Protein AF-A0AAX3PA59-F1 (afdb_monomer_lite)

Radius of gyration: 24.01 Å; chains: 1; bounding box: 59×52×61 Å

InterPro domains:
  IPR039060 Antitoxin HigA [PTHR40455] (7-109)

Organism: Aeromonas hydrophila (NCBI:txid644)

Secondary structure (DSSP, 8-state):
---HHHHHHHHHHHH-GGGT---SHHHHHHHHHHHHHHHTTHHHHHHHHHHHHHHHHHHHHH-TTTHHHHHHHHTS-HHHHHHHHHHHHTT--GGG-GGG-TTSGGGS-------------

Sequence (121 aa):
MMNHALVTIREALGQMPYLTQINNQDEYEEALALMDELVDDYDTNKGLIVMLATSIEQWEDRSEEFTAFNLAVSGVAPGIAVLKTLMSQHHLGVADLPELGSKWGNRRIRKKSYAKLTVFS

Foldseek 3Di:
DDDPVVVVVVVVCVVLVLLQADDDDVSLVVLVVVLVVQVVPCVVNVVSNVSSVVRNVVCLCPPPVNVVVNVVVVPDDPVNVVVVVCCVVVVDDPVNCCVVPPPVVPPPDDPPDDPDDDDDD

pLDDT: mean 77.94, std 20.95, range [29.23, 96.88]

Structure (mmCIF, N/CA/C/O backbone):
data_AF-A0AAX3PA59-F1
#
_entry.id   AF-A0AAX3PA59-F1
#
loop_
_atom_site.group_PDB
_atom_site.id
_atom_site.type_symbol
_atom_site.label_atom_id
_atom_site.label_alt_id
_atom_site.label_comp_id
_atom_site.label_asym_id
_atom_site.label_entity_id
_atom_site.label_seq_id
_atom_site.pdbx_PDB_ins_code
_atom_site.Cartn_x
_atom_site.Cartn_y
_atom_site.Cartn_z
_atom_site.occupancy
_atom_site.B_iso_or_equiv
_atom_site.auth_seq_id
_atom_site.auth_comp_id
_atom_site.auth_asym_id
_atom_site.auth_atom_id
_atom_site.pdbx_PDB_model_num
ATOM 1 N N . MET A 1 1 ? -18.059 20.459 24.867 1.00 76.19 1 MET A N 1
ATOM 2 C CA . MET A 1 1 ? -18.227 19.011 24.613 1.00 76.19 1 MET A CA 1
ATOM 3 C C . MET A 1 1 ? -17.518 18.675 23.314 1.00 76.19 1 MET A C 1
ATOM 5 O O . MET A 1 1 ? -17.582 19.481 22.395 1.00 76.19 1 MET A O 1
ATOM 9 N N . MET A 1 2 ? -16.790 17.561 23.266 1.00 78.62 2 MET A N 1
ATOM 10 C CA . MET A 1 2 ? -16.065 17.127 22.067 1.00 78.62 2 MET A CA 1
ATOM 11 C C . MET A 1 2 ? -17.072 16.619 21.021 1.00 78.62 2 MET A C 1
ATOM 13 O O . MET A 1 2 ? -18.081 16.022 21.391 1.00 78.62 2 MET A O 1
ATOM 17 N N . ASN A 1 3 ? -16.846 16.906 19.738 1.00 94.06 3 ASN A N 1
ATOM 18 C CA . ASN A 1 3 ? -17.759 16.505 18.664 1.00 94.06 3 ASN A CA 1
ATOM 19 C C . ASN A 1 3 ? -17.843 14.968 18.593 1.00 94.06 3 ASN A C 1
ATOM 21 O O . ASN A 1 3 ? -16.812 14.309 18.476 1.00 94.06 3 ASN A O 1
ATOM 25 N N . HIS A 1 4 ? -19.056 14.409 18.645 1.00 93.44 4 HIS A N 1
ATOM 26 C CA . HIS A 1 4 ? -19.289 12.963 18.606 1.00 93.44 4 HIS A CA 1
ATOM 27 C C . HIS A 1 4 ? -18.664 12.304 17.369 1.00 93.44 4 HIS A C 1
ATOM 29 O O . HIS A 1 4 ? -18.049 11.252 17.487 1.00 93.44 4 HIS A O 1
ATOM 35 N N . ALA A 1 5 ? -18.723 12.959 16.205 1.00 92.62 5 ALA A N 1
ATOM 36 C CA . ALA A 1 5 ? -18.110 12.442 14.983 1.00 92.62 5 ALA A CA 1
ATOM 37 C C . ALA A 1 5 ? -16.587 12.264 15.123 1.00 92.62 5 ALA A C 1
ATOM 39 O O . ALA A 1 5 ? -16.036 11.279 14.642 1.00 92.62 5 ALA A O 1
ATOM 40 N N . LEU A 1 6 ? -15.906 13.172 15.835 1.00 93.06 6 LEU A N 1
ATOM 41 C CA . LEU A 1 6 ? -14.465 13.050 16.090 1.00 93.06 6 LEU A CA 1
ATOM 42 C C . LEU A 1 6 ? -14.145 11.872 17.016 1.00 93.06 6 LEU A C 1
ATOM 44 O O . LEU A 1 6 ? -13.116 11.225 16.849 1.00 93.06 6 LEU A O 1
ATOM 48 N N . VAL A 1 7 ? -15.017 11.595 17.989 1.00 94.19 7 VAL A N 1
ATOM 49 C CA . VAL A 1 7 ? -14.870 10.439 18.884 1.00 94.19 7 VAL A CA 1
ATOM 50 C C . VAL A 1 7 ? -15.034 9.142 18.095 1.00 94.19 7 VAL A C 1
ATOM 52 O O . VAL A 1 7 ? -14.165 8.280 18.186 1.00 94.19 7 VAL A O 1
ATOM 55 N N . THR A 1 8 ? -16.073 9.053 17.260 1.00 94.69 8 THR A N 1
ATOM 56 C CA . THR A 1 8 ? -16.334 7.881 16.414 1.00 94.69 8 THR A CA 1
ATOM 57 C C . THR A 1 8 ? -15.182 7.599 15.453 1.00 94.69 8 THR A C 1
ATOM 59 O O . THR A 1 8 ? -14.726 6.464 15.371 1.00 94.69 8 THR A O 1
ATOM 62 N N . ILE A 1 9 ? -14.661 8.623 14.767 1.00 92.56 9 ILE A N 1
ATOM 63 C CA . ILE A 1 9 ? -13.529 8.450 13.842 1.00 92.56 9 ILE A CA 1
ATOM 64 C C . ILE A 1 9 ? -12.287 7.954 14.588 1.00 92.56 9 ILE A C 1
ATOM 66 O O . ILE A 1 9 ? -11.635 7.021 14.134 1.00 92.56 9 ILE A O 1
ATOM 70 N N . ARG A 1 10 ? -11.965 8.537 15.751 1.00 93.25 10 ARG A N 1
ATOM 71 C CA . ARG A 1 10 ? -10.811 8.109 16.557 1.00 93.25 10 ARG A CA 1
ATOM 72 C C . ARG A 1 10 ? -10.923 6.644 16.981 1.00 93.25 10 ARG A C 1
ATOM 74 O O . ARG A 1 10 ? -9.929 5.931 16.946 1.00 93.25 10 ARG A O 1
ATOM 81 N N . GLU A 1 11 ? -12.102 6.217 17.421 1.00 94.75 11 GLU A N 1
ATOM 82 C CA . GLU A 1 11 ? -12.330 4.835 17.851 1.00 94.75 11 GLU A CA 1
ATOM 83 C C . GLU A 1 11 ? -12.232 3.861 16.678 1.00 94.75 11 GLU A C 1
ATOM 85 O O . GLU A 1 11 ? -11.540 2.855 16.801 1.00 94.75 11 GLU A O 1
ATOM 90 N N . ALA A 1 12 ? -12.821 4.203 15.527 1.00 91.94 12 ALA A N 1
ATOM 91 C CA . ALA A 1 12 ? -12.712 3.407 14.307 1.00 91.94 12 ALA A CA 1
ATOM 92 C C . ALA A 1 12 ? -11.251 3.256 13.848 1.00 91.94 12 ALA A C 1
ATOM 94 O O . ALA A 1 12 ? -10.787 2.139 13.633 1.00 91.94 12 ALA A O 1
ATOM 95 N N . LEU A 1 13 ? -10.490 4.355 13.790 1.00 91.88 13 LEU A N 1
ATOM 96 C CA . LEU A 1 13 ? -9.061 4.313 13.449 1.00 91.88 13 LEU A CA 1
ATOM 97 C C . LEU A 1 13 ? -8.233 3.534 14.482 1.00 91.88 13 LEU A C 1
ATOM 99 O O . LEU A 1 13 ? -7.231 2.923 14.131 1.00 91.88 13 LEU A O 1
ATOM 103 N N . GLY A 1 14 ? -8.658 3.515 15.747 1.00 92.44 14 GLY A N 1
ATOM 104 C CA . GLY A 1 14 ? -8.023 2.708 16.788 1.00 92.44 14 GLY A CA 1
ATOM 105 C C . GLY A 1 14 ? -8.228 1.199 16.624 1.00 92.44 14 GLY A C 1
ATOM 106 O O . GLY A 1 14 ? -7.453 0.435 17.189 1.00 92.44 14 GLY A O 1
ATOM 107 N N . GLN A 1 15 ? -9.251 0.759 15.883 1.00 93.50 15 GLN A N 1
ATOM 108 C CA . GLN A 1 15 ? -9.460 -0.661 15.565 1.00 93.50 15 GLN A CA 1
ATOM 109 C C . GLN A 1 15 ? -8.639 -1.123 14.357 1.00 93.50 15 GLN A C 1
ATOM 111 O O . GLN A 1 15 ? -8.356 -2.308 14.238 1.00 93.50 15 GLN A O 1
ATOM 116 N N . MET A 1 16 ? -8.265 -0.198 13.471 1.00 93.88 16 MET A N 1
ATOM 117 C CA . MET A 1 16 ? -7.578 -0.488 12.209 1.00 93.88 16 MET A CA 1
ATOM 118 C C . MET A 1 16 ? -6.374 0.454 12.063 1.00 93.88 16 MET A C 1
ATOM 120 O O . MET A 1 16 ? -6.388 1.355 11.222 1.00 93.88 16 MET A O 1
ATOM 124 N N . PRO A 1 17 ? -5.336 0.310 12.909 1.00 92.38 17 PRO A N 1
ATOM 125 C CA . PRO A 1 17 ? -4.224 1.263 12.966 1.00 92.38 17 PRO A CA 1
ATOM 126 C C . PRO A 1 17 ? -3.458 1.377 11.636 1.00 92.38 17 PRO A C 1
ATOM 128 O O . PRO A 1 17 ? -2.979 2.465 11.294 1.00 92.38 17 PRO A O 1
ATOM 131 N N . TYR A 1 18 ? -3.431 0.298 10.848 1.00 93.19 18 TYR A N 1
ATOM 132 C CA . TYR A 1 18 ? -2.811 0.228 9.523 1.00 93.19 18 TYR A CA 1
ATOM 133 C C . TYR A 1 18 ? -3.438 1.169 8.481 1.00 93.19 18 TYR A C 1
ATOM 135 O O . TYR A 1 18 ? -2.769 1.520 7.514 1.00 93.19 18 TYR A O 1
ATOM 143 N N . LEU A 1 19 ? -4.665 1.670 8.703 1.00 92.88 19 LEU A N 1
ATOM 144 C CA . LEU A 1 19 ? -5.252 2.746 7.889 1.00 92.88 19 LEU A CA 1
ATOM 145 C C . LEU A 1 19 ? -4.482 4.066 7.996 1.00 92.88 19 LEU A C 1
ATOM 147 O O . LEU A 1 19 ? -4.659 4.945 7.162 1.00 92.88 19 LEU A O 1
ATOM 151 N N . THR A 1 20 ? -3.690 4.243 9.052 1.00 91.56 20 THR A N 1
ATOM 152 C CA . THR A 1 20 ? -2.882 5.451 9.252 1.00 91.56 20 THR A CA 1
ATOM 153 C C . THR A 1 20 ? -1.405 5.174 9.030 1.00 91.56 20 THR A C 1
ATOM 155 O O . THR A 1 20 ? -0.723 5.969 8.384 1.00 91.56 20 THR A O 1
ATOM 158 N N . GLN A 1 21 ? -0.906 4.043 9.529 1.00 95.12 21 GLN A N 1
ATOM 159 C CA . GLN A 1 21 ? 0.491 3.660 9.407 1.00 95.12 21 GLN A CA 1
ATOM 160 C C . GLN A 1 21 ? 0.654 2.151 9.578 1.00 95.12 21 GLN A C 1
ATOM 162 O O . GLN A 1 21 ? 0.231 1.599 10.589 1.00 95.12 21 GLN A O 1
ATOM 167 N N . ILE A 1 22 ? 1.359 1.529 8.637 1.00 96.56 22 ILE A N 1
ATOM 168 C CA . ILE A 1 22 ? 1.726 0.109 8.657 1.00 96.56 22 ILE A CA 1
ATOM 169 C C . ILE A 1 22 ? 3.135 -0.034 9.235 1.00 96.56 22 ILE A C 1
ATOM 171 O O . ILE A 1 22 ? 4.054 0.649 8.781 1.00 96.56 22 ILE A O 1
ATOM 175 N N . ASN A 1 23 ? 3.332 -0.890 10.233 1.00 94.88 23 ASN A N 1
ATOM 176 C CA . ASN A 1 23 ? 4.594 -1.013 10.978 1.00 94.88 23 ASN A CA 1
ATOM 177 C C . ASN A 1 23 ? 5.259 -2.383 10.861 1.00 94.88 23 ASN A C 1
ATOM 179 O O . ASN A 1 23 ? 6.406 -2.539 11.282 1.00 94.88 23 ASN A O 1
ATOM 183 N N . ASN A 1 24 ? 4.547 -3.371 10.338 1.00 94.62 24 ASN A N 1
ATOM 184 C CA . ASN A 1 24 ? 5.017 -4.738 10.196 1.00 94.62 24 ASN A CA 1
ATOM 185 C C . ASN A 1 24 ? 4.316 -5.415 9.010 1.00 94.62 24 ASN A C 1
ATOM 187 O O . ASN A 1 24 ? 3.418 -4.838 8.396 1.00 94.62 24 ASN A O 1
ATOM 191 N N . GLN A 1 25 ? 4.760 -6.631 8.694 1.00 94.62 25 GLN A N 1
ATOM 192 C CA . GLN A 1 25 ? 4.244 -7.388 7.558 1.00 94.62 25 GLN A CA 1
ATOM 193 C C . GLN A 1 25 ? 2.785 -7.819 7.743 1.00 94.62 25 GLN A C 1
ATOM 195 O O . GLN A 1 25 ? 2.018 -7.749 6.792 1.00 94.62 25 GLN A O 1
ATOM 200 N N . ASP A 1 26 ? 2.384 -8.202 8.955 1.00 96.25 26 ASP A N 1
ATOM 201 C CA . ASP A 1 26 ? 1.011 -8.640 9.225 1.00 96.25 26 ASP A CA 1
ATOM 202 C C . ASP A 1 26 ? 0.016 -7.488 8.966 1.00 96.25 26 ASP A C 1
ATOM 204 O O . ASP A 1 26 ? -0.973 -7.654 8.258 1.00 96.25 26 ASP A O 1
ATOM 208 N N . GLU A 1 27 ? 0.333 -6.275 9.437 1.00 96.81 27 GLU A N 1
ATOM 209 C CA . GLU A 1 27 ? -0.436 -5.052 9.157 1.00 96.81 27 GLU A CA 1
ATOM 210 C C . GLU A 1 27 ? -0.474 -4.706 7.660 1.00 96.81 27 GLU A C 1
ATOM 212 O O . GLU A 1 27 ? -1.457 -4.142 7.179 1.00 96.81 27 GLU A O 1
ATOM 217 N N . TYR A 1 28 ? 0.592 -5.018 6.918 1.00 96.25 28 TYR A N 1
ATOM 218 C CA . TYR A 1 28 ? 0.643 -4.817 5.472 1.00 96.25 28 TYR A CA 1
ATOM 219 C C . TYR A 1 28 ? -0.295 -5.786 4.742 1.00 96.25 28 TYR A C 1
ATOM 221 O O . TYR A 1 28 ? -1.050 -5.366 3.868 1.00 96.25 28 TYR A O 1
ATOM 229 N N . GLU A 1 29 ? -0.314 -7.059 5.137 1.00 96.38 29 GLU A N 1
ATOM 230 C CA . GLU A 1 29 ? -1.235 -8.058 4.586 1.00 96.38 29 GLU A CA 1
ATOM 231 C C . GLU A 1 29 ? -2.700 -7.729 4.912 1.00 96.38 29 GLU A C 1
ATOM 233 O O . GLU A 1 29 ? -3.556 -7.801 4.028 1.00 96.38 29 GLU A O 1
ATOM 238 N N . GLU A 1 30 ? -2.990 -7.287 6.140 1.00 96.69 30 GLU A N 1
ATOM 239 C CA . GLU A 1 30 ? -4.320 -6.796 6.525 1.00 96.69 30 GLU A CA 1
ATOM 240 C C . GLU A 1 30 ? -4.744 -5.577 5.691 1.00 96.69 30 GLU A C 1
ATOM 242 O O . GLU A 1 30 ? -5.886 -5.499 5.232 1.00 96.69 30 GLU A O 1
ATOM 247 N N . ALA A 1 31 ? -3.822 -4.642 5.439 1.00 95.94 31 ALA A N 1
ATOM 248 C CA . ALA A 1 31 ? -4.077 -3.486 4.587 1.00 95.94 31 ALA A CA 1
ATOM 249 C C . ALA A 1 31 ? -4.389 -3.889 3.135 1.00 95.94 31 ALA A C 1
ATOM 251 O O . ALA A 1 31 ? -5.289 -3.315 2.522 1.00 95.94 31 ALA A O 1
ATOM 252 N N . LEU A 1 32 ? -3.688 -4.881 2.579 1.00 95.88 32 LEU A N 1
ATOM 253 C CA . LEU A 1 32 ? -3.968 -5.389 1.234 1.00 95.88 32 LEU A CA 1
ATOM 254 C C . LEU A 1 32 ? -5.322 -6.104 1.157 1.00 95.88 32 LEU A C 1
ATOM 256 O O . LEU A 1 32 ? -6.067 -5.877 0.204 1.00 95.88 32 LEU A O 1
ATOM 260 N N . ALA A 1 33 ? -5.666 -6.912 2.162 1.00 96.31 33 ALA A N 1
ATOM 261 C CA . ALA A 1 33 ? -6.966 -7.576 2.235 1.00 96.31 33 ALA A CA 1
ATOM 262 C C . ALA A 1 33 ? -8.114 -6.558 2.301 1.00 96.31 33 ALA A C 1
ATOM 264 O O . ALA A 1 33 ? -9.081 -6.659 1.550 1.00 96.31 33 ALA A O 1
ATOM 265 N N . LEU A 1 34 ? -7.972 -5.518 3.130 1.00 95.56 34 LEU A N 1
ATOM 266 C CA . LEU A 1 34 ? -8.964 -4.449 3.201 1.00 95.56 34 LEU A CA 1
ATOM 267 C C . LEU A 1 34 ? -9.059 -3.660 1.888 1.00 95.56 34 LEU A C 1
ATOM 269 O O . LEU A 1 34 ? -10.151 -3.257 1.500 1.00 95.56 34 LEU A O 1
ATOM 273 N N . MET A 1 35 ? -7.940 -3.413 1.202 1.00 95.50 35 MET A N 1
ATOM 274 C CA . MET A 1 35 ? -7.968 -2.742 -0.099 1.00 95.50 35 MET A CA 1
ATOM 275 C C . MET A 1 35 ? -8.833 -3.517 -1.099 1.00 95.50 35 MET A C 1
ATOM 277 O O . MET A 1 35 ? -9.633 -2.890 -1.788 1.00 95.50 35 MET A O 1
ATOM 281 N N . ASP A 1 36 ? -8.706 -4.848 -1.137 1.00 94.00 36 ASP A N 1
ATOM 282 C CA . ASP A 1 36 ? -9.507 -5.731 -1.999 1.00 94.00 36 ASP A CA 1
ATOM 283 C C . ASP A 1 36 ? -11.011 -5.606 -1.694 1.00 94.00 36 ASP A C 1
ATOM 285 O O . ASP A 1 36 ? -11.820 -5.423 -2.599 1.00 94.00 36 ASP A O 1
ATOM 289 N N . GLU A 1 37 ? -11.387 -5.561 -0.413 1.00 94.75 37 GLU A N 1
ATOM 290 C CA . GLU A 1 37 ? -12.782 -5.335 -0.006 1.00 94.75 37 GLU A CA 1
ATOM 291 C C . GLU A 1 37 ? -13.295 -3.932 -0.377 1.00 94.75 37 GLU A C 1
ATOM 293 O O . GLU A 1 37 ? -14.446 -3.757 -0.780 1.00 94.75 37 GLU A O 1
ATOM 298 N N . LEU A 1 38 ? -12.467 -2.892 -0.229 1.00 93.25 38 LEU A N 1
ATOM 299 C CA . LEU A 1 38 ? -12.897 -1.514 -0.473 1.00 93.25 38 LEU A CA 1
ATOM 300 C C . LEU A 1 38 ? -13.117 -1.223 -1.960 1.00 93.25 38 LEU A C 1
ATOM 302 O O . LEU A 1 38 ? -13.998 -0.420 -2.289 1.00 93.25 38 LEU A O 1
ATOM 306 N N . VAL A 1 39 ? -12.331 -1.833 -2.852 1.00 91.81 39 VAL A N 1
ATOM 307 C CA . VAL A 1 39 ? -12.436 -1.583 -4.299 1.00 91.81 39 VAL A CA 1
ATOM 308 C C . VAL A 1 39 ? -13.710 -2.157 -4.921 1.00 91.81 39 VAL A C 1
ATOM 310 O O . VAL A 1 39 ? -14.120 -1.652 -5.968 1.00 91.81 39 VAL A O 1
ATOM 313 N N . ASP A 1 40 ? -14.377 -3.114 -4.263 1.00 95.25 40 ASP A N 1
ATOM 314 C CA . ASP A 1 40 ? -15.679 -3.648 -4.692 1.00 95.25 40 ASP A CA 1
ATOM 315 C C . ASP A 1 40 ? -16.754 -2.550 -4.810 1.00 95.25 40 ASP A C 1
ATOM 317 O O . ASP A 1 40 ? -17.593 -2.589 -5.713 1.00 95.25 40 ASP A O 1
ATOM 321 N N . ASP A 1 41 ? -16.700 -1.529 -3.943 1.00 94.94 41 ASP A N 1
ATOM 322 C CA . ASP A 1 41 ? -17.490 -0.293 -4.055 1.00 94.94 41 ASP A CA 1
ATOM 323 C C . ASP A 1 41 ? -16.574 0.940 -4.042 1.00 94.94 41 ASP A C 1
ATOM 325 O O . ASP A 1 41 ? -16.535 1.746 -3.106 1.00 94.94 41 ASP A O 1
ATOM 329 N N . TYR A 1 42 ? -15.796 1.063 -5.118 1.00 89.06 42 TYR A N 1
ATOM 330 C CA . TYR A 1 42 ? -14.788 2.106 -5.283 1.00 89.06 42 TYR A CA 1
ATOM 331 C C . TYR A 1 42 ? -15.314 3.532 -5.049 1.00 89.06 42 TYR A C 1
ATOM 333 O O . TYR A 1 42 ? -14.665 4.326 -4.362 1.00 89.06 42 TYR A O 1
ATOM 341 N N . ASP A 1 43 ? -16.469 3.883 -5.625 1.00 93.88 43 ASP A N 1
ATOM 342 C CA . ASP A 1 43 ? -16.987 5.255 -5.578 1.00 93.88 43 ASP A CA 1
ATOM 343 C C . ASP A 1 43 ? -17.399 5.654 -4.156 1.00 93.88 43 ASP A C 1
ATOM 345 O O . ASP A 1 43 ? -17.094 6.768 -3.716 1.00 93.88 43 ASP A O 1
ATOM 349 N N . THR A 1 44 ? -18.022 4.736 -3.411 1.00 96.88 44 THR A N 1
ATOM 350 C CA . THR A 1 44 ? -18.385 4.949 -2.004 1.00 96.88 44 THR A CA 1
ATOM 351 C C . THR A 1 44 ? -17.146 4.998 -1.107 1.00 96.88 44 THR A C 1
ATOM 353 O O . THR A 1 44 ? -17.068 5.823 -0.191 1.00 96.88 44 THR A O 1
ATOM 356 N N . ASN A 1 45 ? -16.146 4.161 -1.387 1.00 95.00 45 ASN A N 1
ATOM 357 C CA . ASN A 1 45 ? -14.995 3.952 -0.507 1.00 95.00 45 ASN A CA 1
ATOM 358 C C . ASN A 1 45 ? -13.768 4.802 -0.844 1.00 95.00 45 ASN A C 1
ATOM 360 O O . ASN A 1 45 ? -12.753 4.721 -0.150 1.00 95.00 45 ASN A O 1
ATOM 364 N N . LYS A 1 46 ? -13.845 5.662 -1.863 1.00 93.81 46 LYS A N 1
ATOM 365 C CA . LYS A 1 46 ? -12.709 6.429 -2.393 1.00 93.81 46 LYS A CA 1
ATOM 366 C C . LYS A 1 46 ? -11.852 7.120 -1.329 1.00 93.81 46 LYS A C 1
ATOM 368 O O . LYS A 1 46 ? -10.629 7.131 -1.438 1.00 93.81 46 LYS A O 1
ATOM 373 N N . GLY A 1 47 ? -12.474 7.699 -0.300 1.00 93.50 47 GLY A N 1
ATOM 374 C CA . GLY A 1 47 ? -11.748 8.358 0.791 1.00 93.50 47 GLY A CA 1
ATOM 375 C C . GLY A 1 47 ? -10.876 7.396 1.605 1.00 93.50 47 GLY A C 1
ATOM 376 O O . GLY A 1 47 ? -9.723 7.710 1.892 1.00 93.50 47 GLY A O 1
ATOM 377 N N . LEU A 1 48 ? -11.408 6.215 1.932 1.00 93.81 48 LEU A N 1
ATOM 378 C CA . LEU A 1 48 ? -10.681 5.171 2.657 1.00 93.81 48 LEU A CA 1
ATOM 379 C C . LEU A 1 48 ? -9.608 4.530 1.778 1.00 93.81 48 LEU A C 1
ATOM 381 O O . LEU A 1 48 ? -8.495 4.328 2.249 1.00 93.81 48 LEU A O 1
ATOM 385 N N . ILE A 1 49 ? -9.909 4.303 0.496 1.00 93.50 49 ILE A N 1
ATOM 386 C CA . ILE A 1 49 ? -8.954 3.778 -0.490 1.00 93.50 49 ILE A CA 1
ATOM 387 C C . ILE A 1 49 ? -7.727 4.685 -0.584 1.00 93.50 49 ILE A C 1
ATOM 389 O O . ILE A 1 49 ? -6.601 4.206 -0.504 1.00 93.50 49 ILE A O 1
ATOM 393 N N . VAL A 1 50 ? -7.922 6.002 -0.709 1.00 95.19 50 VAL A N 1
ATOM 394 C CA . VAL A 1 50 ? -6.802 6.958 -0.775 1.00 95.19 50 VAL A CA 1
ATOM 395 C C . VAL A 1 50 ? -5.969 6.926 0.506 1.00 95.19 50 VAL A C 1
ATOM 397 O O . VAL A 1 50 ? -4.739 6.952 0.445 1.00 95.19 50 VAL A O 1
ATOM 400 N N . MET A 1 51 ? -6.628 6.865 1.663 1.00 93.44 51 MET A N 1
ATOM 401 C CA . MET A 1 51 ? -5.950 6.819 2.955 1.00 93.44 51 MET A CA 1
ATOM 402 C C . MET A 1 51 ? -5.107 5.543 3.096 1.00 93.44 51 MET A C 1
ATOM 404 O O . MET A 1 51 ? -3.916 5.626 3.380 1.00 93.44 51 MET A O 1
ATOM 408 N N . LEU A 1 52 ? -5.692 4.383 2.794 1.00 95.38 52 LEU A N 1
ATOM 409 C CA . LEU A 1 52 ? -5.028 3.086 2.876 1.00 95.38 52 LEU A CA 1
ATOM 410 C C . LEU A 1 52 ? -3.887 2.952 1.859 1.00 95.38 52 LEU A C 1
ATOM 412 O O . LEU A 1 52 ? -2.800 2.509 2.216 1.00 95.38 52 LEU A O 1
ATOM 416 N N . ALA A 1 53 ? -4.092 3.409 0.619 1.00 93.44 53 ALA A N 1
ATOM 417 C CA . ALA A 1 53 ? -3.055 3.426 -0.414 1.00 93.44 53 ALA A CA 1
ATOM 418 C C . ALA A 1 53 ? -1.837 4.256 0.015 1.00 93.44 53 ALA A C 1
ATOM 420 O O . ALA A 1 53 ? -0.704 3.846 -0.211 1.00 93.44 53 ALA A O 1
ATOM 421 N N . THR A 1 54 ? -2.068 5.383 0.695 1.00 94.38 54 THR A N 1
ATOM 422 C CA . THR A 1 54 ? -0.988 6.223 1.229 1.00 94.38 54 THR A CA 1
ATOM 423 C C . THR A 1 54 ? -0.175 5.479 2.294 1.00 94.38 54 THR A C 1
ATOM 425 O O . THR A 1 54 ? 1.050 5.579 2.320 1.00 94.38 54 THR A O 1
ATOM 428 N N . SER A 1 55 ? -0.831 4.726 3.182 1.00 93.75 55 SER A N 1
ATOM 429 C CA . SER A 1 55 ? -0.142 3.936 4.211 1.00 93.75 55 SER A CA 1
ATOM 430 C C . SER A 1 55 ? 0.636 2.753 3.622 1.00 93.75 55 SER A C 1
ATOM 432 O O . SER A 1 55 ? 1.746 2.483 4.081 1.00 93.75 55 SER A O 1
ATOM 434 N N . ILE A 1 56 ? 0.091 2.097 2.591 1.00 94.75 56 ILE A N 1
ATOM 435 C CA . ILE A 1 56 ? 0.740 1.021 1.820 1.00 94.75 56 ILE A CA 1
ATOM 436 C C . ILE A 1 56 ? 2.003 1.543 1.127 1.00 94.75 56 ILE A C 1
ATOM 438 O O . ILE A 1 56 ? 3.082 1.000 1.351 1.00 94.75 56 ILE A O 1
ATOM 442 N N . GLU A 1 57 ? 1.901 2.640 0.372 1.00 93.88 57 GLU A N 1
ATOM 443 C CA . GLU A 1 57 ? 3.034 3.251 -0.339 1.00 93.88 57 GLU A CA 1
ATOM 444 C C . GLU A 1 57 ? 4.178 3.605 0.626 1.00 93.88 57 GLU A C 1
ATOM 446 O O . GLU A 1 57 ? 5.332 3.246 0.400 1.00 93.88 57 GLU A O 1
ATOM 451 N N . GLN A 1 58 ? 3.860 4.222 1.770 1.00 94.31 58 GLN A N 1
ATOM 452 C CA . GLN A 1 58 ? 4.865 4.559 2.785 1.00 94.31 58 GLN A CA 1
ATOM 453 C C . GLN A 1 58 ? 5.585 3.333 3.361 1.00 94.31 58 GLN A C 1
ATOM 455 O O . GLN A 1 58 ? 6.747 3.441 3.764 1.00 94.31 58 GLN A O 1
ATOM 460 N N . TRP A 1 59 ? 4.904 2.189 3.461 1.00 95.19 59 TRP A N 1
ATOM 461 C CA . TRP A 1 59 ? 5.514 0.938 3.905 1.00 95.19 59 TRP A CA 1
ATOM 462 C C . TRP A 1 59 ? 6.409 0.332 2.824 1.00 95.19 59 TRP A C 1
ATOM 464 O O . TRP A 1 59 ? 7.554 -0.027 3.111 1.00 95.19 59 TRP A O 1
ATOM 474 N N . GLU A 1 60 ? 5.925 0.264 1.586 1.00 91.81 60 GLU A N 1
ATOM 475 C CA . GLU A 1 60 ? 6.672 -0.256 0.435 1.00 91.81 60 GLU A CA 1
ATOM 476 C C . GLU A 1 60 ? 7.935 0.569 0.155 1.00 91.81 60 GLU A C 1
ATOM 478 O O . GLU A 1 60 ? 8.976 0.013 -0.185 1.00 91.81 60 GLU A O 1
ATOM 483 N N . ASP A 1 61 ? 7.907 1.881 0.390 1.00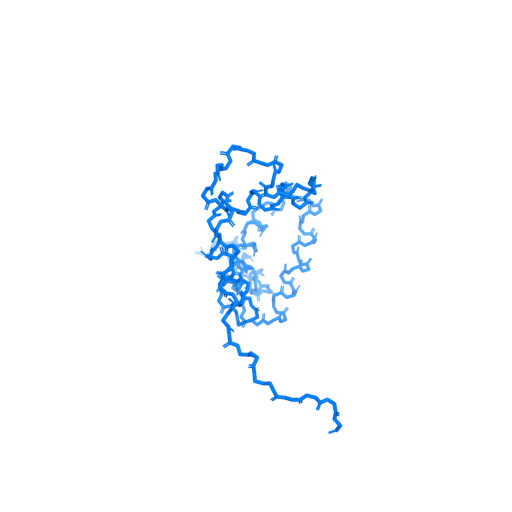 92.25 61 ASP A N 1
ATOM 484 C CA . ASP A 1 61 ? 9.073 2.750 0.212 1.00 92.25 61 ASP A CA 1
ATOM 485 C C . ASP A 1 61 ? 10.208 2.467 1.211 1.00 92.25 61 ASP A C 1
ATOM 487 O O . ASP A 1 61 ? 11.389 2.633 0.880 1.00 92.25 61 ASP A O 1
ATOM 491 N N . ARG A 1 62 ? 9.873 2.059 2.444 1.00 90.88 62 ARG A N 1
ATOM 492 C CA . ARG A 1 62 ? 10.831 1.957 3.564 1.00 90.88 62 ARG A CA 1
ATOM 493 C C . ARG A 1 62 ? 11.193 0.534 3.978 1.00 90.88 62 ARG A C 1
ATOM 495 O O . ARG A 1 62 ? 12.174 0.356 4.700 1.00 90.88 62 ARG A O 1
ATOM 502 N N . SER A 1 63 ? 10.390 -0.454 3.603 1.00 89.06 63 SER A N 1
ATOM 503 C CA . SER A 1 63 ? 10.571 -1.842 4.026 1.00 89.06 63 SER A CA 1
ATOM 504 C C . SER A 1 63 ? 11.756 -2.508 3.317 1.00 89.06 63 SER A C 1
ATOM 506 O O . SER A 1 63 ? 12.070 -2.257 2.148 1.00 89.06 63 SER A O 1
ATOM 508 N N . GLU A 1 64 ? 12.453 -3.385 4.044 1.00 88.25 64 GLU A N 1
ATOM 509 C CA . GLU A 1 64 ? 13.643 -4.066 3.519 1.00 88.25 64 GLU A CA 1
ATOM 510 C C . GLU A 1 64 ? 13.303 -4.990 2.339 1.00 88.25 64 GLU A C 1
ATOM 512 O O . GLU A 1 64 ? 14.081 -5.080 1.388 1.00 88.25 64 GLU A O 1
ATOM 517 N N . GLU A 1 65 ? 12.118 -5.608 2.356 1.00 85.75 65 GLU A N 1
ATOM 518 C CA . GLU A 1 65 ? 11.627 -6.499 1.296 1.00 85.75 65 GLU A CA 1
ATOM 519 C C . GLU A 1 65 ? 11.577 -5.802 -0.073 1.00 85.75 65 GLU A C 1
ATOM 521 O O . GLU A 1 65 ? 12.001 -6.361 -1.087 1.00 85.75 65 GLU A O 1
ATOM 526 N N . PHE A 1 66 ? 11.157 -4.537 -0.097 1.00 84.44 66 PHE A N 1
ATOM 527 C CA . PHE A 1 66 ? 10.982 -3.765 -1.325 1.00 84.44 66 PHE A CA 1
ATOM 528 C C . PHE A 1 66 ? 12.242 -2.995 -1.733 1.00 84.44 66 PHE A C 1
ATOM 530 O O . PHE A 1 66 ? 12.317 -2.465 -2.839 1.00 84.44 66 PHE A O 1
ATOM 537 N N . THR A 1 67 ? 13.297 -2.990 -0.914 1.00 85.56 67 THR A N 1
ATOM 538 C CA . THR A 1 67 ? 14.514 -2.200 -1.173 1.00 85.56 67 THR A CA 1
ATOM 539 C C . THR A 1 67 ? 15.157 -2.526 -2.527 1.00 85.56 67 THR A C 1
ATOM 541 O O . THR A 1 67 ? 15.555 -1.624 -3.271 1.00 85.56 67 THR A O 1
ATOM 544 N N . ALA A 1 68 ? 15.246 -3.811 -2.890 1.00 79.69 68 ALA A N 1
ATOM 545 C CA . ALA A 1 68 ? 15.809 -4.224 -4.177 1.00 79.69 68 ALA A CA 1
ATOM 546 C C . ALA A 1 68 ? 14.947 -3.755 -5.363 1.00 79.69 68 ALA A C 1
ATOM 548 O O . ALA A 1 68 ? 15.483 -3.340 -6.395 1.00 79.69 68 ALA A O 1
ATOM 549 N N . PHE A 1 69 ? 13.624 -3.792 -5.200 1.00 79.44 69 PHE A N 1
ATOM 550 C CA . PHE A 1 69 ? 12.667 -3.313 -6.188 1.00 79.44 69 PHE A CA 1
ATOM 551 C C . PHE A 1 69 ? 12.734 -1.787 -6.335 1.00 79.44 69 PHE A C 1
ATOM 553 O O . PHE A 1 69 ? 12.915 -1.294 -7.447 1.00 79.44 69 PHE A O 1
ATOM 560 N N . ASN A 1 70 ? 12.726 -1.043 -5.229 1.00 84.25 70 ASN A N 1
ATOM 561 C CA . ASN A 1 70 ? 12.801 0.422 -5.210 1.00 84.25 70 ASN A CA 1
ATOM 562 C C . ASN A 1 70 ? 14.107 0.928 -5.845 1.00 84.25 70 ASN A C 1
ATOM 564 O O . ASN A 1 70 ? 14.119 1.884 -6.632 1.00 84.25 70 ASN A O 1
ATOM 568 N N . LEU A 1 71 ? 15.224 0.237 -5.592 1.00 83.94 71 LEU A N 1
ATOM 569 C CA . LEU A 1 71 ? 16.496 0.527 -6.252 1.00 83.94 71 LEU A CA 1
ATOM 570 C C . LEU A 1 71 ? 16.432 0.258 -7.764 1.00 83.94 71 LEU A C 1
ATOM 572 O O . LEU A 1 71 ? 16.962 1.035 -8.561 1.00 83.94 71 LEU A O 1
ATOM 576 N N . ALA A 1 72 ? 15.782 -0.831 -8.175 1.00 79.25 72 ALA A N 1
ATOM 577 C CA . ALA A 1 72 ? 15.605 -1.140 -9.587 1.00 79.25 72 ALA A CA 1
ATOM 578 C C . ALA A 1 72 ? 14.741 -0.081 -10.287 1.00 79.25 72 ALA A C 1
ATOM 580 O O . ALA A 1 72 ? 15.140 0.402 -11.344 1.00 79.25 72 ALA A O 1
ATOM 581 N N . VAL A 1 73 ? 13.613 0.319 -9.693 1.00 78.06 73 VAL A N 1
ATOM 582 C CA . VAL A 1 73 ? 12.686 1.320 -10.247 1.00 78.06 73 VAL A CA 1
ATOM 583 C C . VAL A 1 73 ? 13.345 2.698 -10.355 1.00 78.06 73 VAL A C 1
ATOM 585 O O . VAL A 1 73 ? 13.298 3.307 -11.424 1.00 78.06 73 VAL A O 1
ATOM 588 N N . SER A 1 74 ? 14.045 3.159 -9.314 1.00 76.00 74 SER A N 1
ATOM 589 C CA . SER A 1 74 ? 14.749 4.456 -9.330 1.00 76.00 74 SER A CA 1
ATOM 590 C C . SER A 1 74 ? 15.862 4.540 -10.387 1.00 76.00 74 SER A C 1
ATOM 592 O O . SER A 1 74 ? 16.168 5.620 -10.895 1.00 76.00 74 SER A O 1
ATOM 594 N N . GLY A 1 75 ? 16.447 3.401 -10.772 1.00 69.19 75 GLY A N 1
ATOM 595 C CA . GLY A 1 75 ? 17.466 3.311 -11.818 1.00 69.19 75 GLY A CA 1
ATOM 596 C C . GLY A 1 75 ? 16.929 3.322 -13.256 1.00 69.19 75 GLY A C 1
ATOM 597 O O . GLY A 1 75 ? 17.726 3.415 -14.199 1.00 69.19 75 GLY A O 1
ATOM 598 N N . VAL A 1 76 ? 15.611 3.21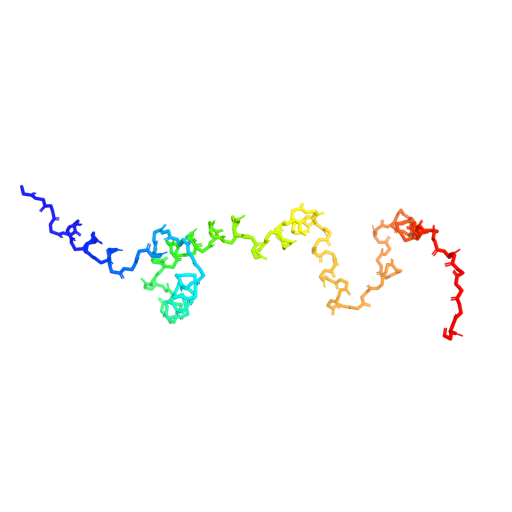6 -13.470 1.00 69.50 76 VAL A N 1
ATOM 599 C CA . VAL A 1 76 ? 15.015 3.193 -14.814 1.00 69.50 76 VAL A CA 1
ATOM 600 C C . VAL A 1 76 ? 14.469 4.570 -15.179 1.00 69.50 76 VAL A C 1
ATOM 602 O O . VAL A 1 76 ? 13.467 5.028 -14.645 1.00 69.50 76 VAL A O 1
ATOM 605 N N . ALA A 1 77 ? 15.082 5.217 -16.175 1.00 70.25 77 ALA A N 1
ATOM 606 C CA . ALA A 1 77 ? 14.490 6.413 -16.772 1.00 70.25 77 ALA A CA 1
ATOM 607 C C . ALA A 1 77 ? 13.091 6.069 -17.337 1.00 70.25 77 ALA A C 1
ATOM 609 O O . ALA A 1 77 ? 12.994 5.095 -18.090 1.00 70.25 77 ALA A O 1
ATOM 610 N N . PRO A 1 78 ? 12.032 6.856 -17.062 1.00 66.25 78 PRO A N 1
ATOM 611 C CA . PRO A 1 78 ? 10.652 6.514 -17.433 1.00 66.25 78 PRO A CA 1
ATOM 612 C C . PRO A 1 78 ? 10.473 6.139 -18.913 1.00 66.25 78 PRO A C 1
ATOM 614 O O . PRO A 1 78 ? 9.815 5.154 -19.241 1.00 66.25 78 PRO A O 1
ATOM 617 N N . GLY A 1 79 ? 11.155 6.846 -19.824 1.00 62.50 79 GLY A N 1
ATOM 618 C CA . GLY A 1 79 ? 11.137 6.524 -21.257 1.00 62.50 79 GLY A CA 1
ATOM 619 C C . GLY A 1 79 ? 11.778 5.174 -21.613 1.00 62.50 79 GLY A C 1
ATOM 620 O O . GLY A 1 79 ? 11.363 4.528 -22.570 1.00 62.50 79 GLY A O 1
ATOM 621 N N . ILE A 1 80 ? 12.757 4.704 -20.831 1.00 68.50 80 ILE A N 1
ATOM 622 C CA . ILE A 1 80 ? 13.378 3.379 -20.996 1.00 68.50 80 ILE A CA 1
ATOM 623 C C . ILE A 1 80 ? 12.446 2.278 -20.478 1.00 68.50 80 ILE A C 1
ATOM 625 O O . ILE A 1 80 ? 12.428 1.199 -21.067 1.00 68.50 80 ILE A O 1
ATOM 629 N N . ALA A 1 81 ? 11.674 2.532 -19.415 1.00 70.56 81 ALA A N 1
ATOM 630 C CA . ALA A 1 81 ? 10.674 1.584 -18.917 1.00 70.56 81 ALA A CA 1
ATOM 631 C C . ALA A 1 81 ? 9.594 1.328 -19.975 1.00 70.56 81 ALA A C 1
ATOM 633 O O . ALA A 1 81 ? 9.393 0.185 -20.372 1.00 70.56 81 ALA A O 1
ATOM 634 N N . VAL A 1 82 ? 8.988 2.397 -20.506 1.00 73.44 82 VAL A N 1
ATOM 635 C CA . VAL A 1 82 ? 7.959 2.308 -21.557 1.00 73.44 82 VAL A CA 1
ATOM 636 C C . VAL A 1 82 ? 8.494 1.586 -22.793 1.00 73.44 82 VAL A C 1
ATOM 638 O O . VAL A 1 82 ? 7.861 0.660 -23.293 1.00 73.44 82 VAL A O 1
ATOM 641 N N . LEU A 1 83 ? 9.696 1.948 -23.252 1.00 73.06 83 LEU A N 1
ATOM 642 C CA . LEU A 1 83 ? 10.324 1.309 -24.406 1.00 73.06 83 LEU A CA 1
ATOM 643 C C . LEU A 1 83 ? 10.578 -0.188 -24.176 1.00 73.06 83 LEU A C 1
ATOM 645 O O . LEU A 1 83 ? 10.281 -0.996 -25.048 1.00 73.06 83 LEU A O 1
ATOM 649 N N . LYS A 1 84 ? 11.094 -0.576 -23.001 1.00 71.69 84 LYS A N 1
ATOM 650 C CA . LYS A 1 84 ? 11.297 -1.990 -22.644 1.00 71.69 84 LYS A CA 1
ATOM 651 C C . LYS A 1 84 ? 9.98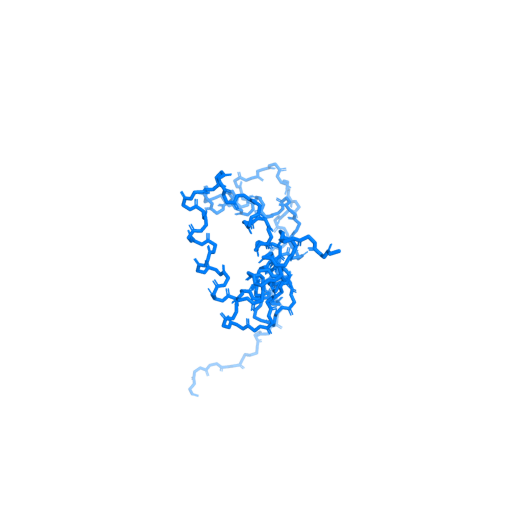0 -2.763 -22.602 1.00 71.69 84 LYS A C 1
ATOM 653 O O . LYS A 1 84 ? 9.948 -3.903 -23.059 1.00 71.69 84 LYS A O 1
ATOM 658 N N . THR A 1 85 ? 8.912 -2.155 -22.089 1.00 76.25 85 THR A N 1
ATOM 659 C CA . THR A 1 85 ? 7.577 -2.762 -22.060 1.00 76.25 85 THR A CA 1
ATOM 660 C C . THR A 1 85 ? 7.048 -2.985 -23.473 1.00 76.25 85 THR A C 1
ATOM 662 O O . THR A 1 85 ? 6.654 -4.104 -23.787 1.00 76.25 85 THR A O 1
ATOM 665 N N . LEU A 1 86 ? 7.140 -1.983 -24.354 1.00 78.06 86 LEU A N 1
ATOM 666 C CA . LEU A 1 86 ? 6.747 -2.112 -25.761 1.00 78.06 86 LEU A CA 1
ATOM 667 C C . LEU A 1 86 ? 7.586 -3.166 -26.496 1.00 78.06 86 LEU A C 1
ATOM 669 O O . LEU A 1 86 ? 7.039 -3.992 -27.220 1.00 78.06 86 LEU A O 1
ATOM 673 N N . MET A 1 87 ? 8.903 -3.192 -26.267 1.00 75.75 87 MET A N 1
ATOM 674 C CA . MET A 1 87 ? 9.787 -4.216 -26.832 1.00 75.75 87 MET A CA 1
ATOM 675 C C . MET A 1 87 ? 9.406 -5.625 -26.375 1.00 75.75 87 MET A C 1
ATOM 677 O O . MET A 1 87 ? 9.384 -6.541 -27.188 1.00 75.75 87 MET A O 1
ATOM 681 N N . SER A 1 88 ? 9.076 -5.803 -25.094 1.00 77.88 88 SER A N 1
ATOM 682 C CA . SER A 1 88 ? 8.626 -7.088 -24.551 1.00 77.88 88 SER A CA 1
ATOM 683 C C . SER A 1 88 ? 7.273 -7.507 -25.141 1.00 77.88 88 SER A C 1
ATOM 685 O O . SER A 1 88 ? 7.142 -8.596 -25.699 1.00 77.88 88 SER A O 1
ATOM 687 N N . GLN A 1 89 ? 6.279 -6.615 -25.101 1.00 82.19 89 GLN A N 1
ATOM 688 C CA . GLN A 1 89 ? 4.914 -6.884 -25.564 1.00 82.19 89 GLN A CA 1
ATOM 689 C C . GLN A 1 89 ? 4.843 -7.176 -27.067 1.00 82.19 89 GLN A C 1
ATOM 691 O O . GLN A 1 89 ? 4.118 -8.076 -27.478 1.00 82.19 89 GLN A O 1
ATOM 696 N N . HIS A 1 90 ? 5.626 -6.466 -27.880 1.00 81.88 90 HIS A N 1
ATOM 697 C CA . HIS A 1 90 ? 5.637 -6.617 -29.339 1.00 81.88 90 HIS A CA 1
ATOM 698 C C . HIS A 1 90 ? 6.807 -7.465 -29.863 1.00 81.88 90 HIS A C 1
ATOM 700 O O . HIS A 1 90 ? 6.976 -7.588 -31.073 1.00 81.88 90 HIS A O 1
ATOM 706 N N . HIS A 1 91 ? 7.605 -8.047 -28.960 1.00 77.62 91 HIS A N 1
ATOM 707 C CA . HIS A 1 91 ? 8.766 -8.895 -29.266 1.00 77.62 91 HIS A CA 1
ATOM 708 C C . HIS A 1 91 ? 9.800 -8.194 -30.166 1.00 77.62 91 HIS A C 1
ATOM 710 O O . HIS A 1 91 ? 10.470 -8.826 -30.981 1.00 77.62 91 HIS A O 1
ATOM 716 N N . LEU A 1 92 ? 9.931 -6.875 -30.007 1.00 77.25 92 LEU A N 1
ATOM 717 C CA . LEU A 1 92 ? 10.804 -6.039 -30.823 1.00 77.25 92 LEU A CA 1
ATOM 718 C C . LEU A 1 92 ? 12.245 -6.143 -30.321 1.00 77.25 92 LEU A C 1
ATOM 720 O O . LEU A 1 92 ? 12.545 -5.912 -29.144 1.00 77.25 92 LEU A O 1
ATOM 724 N N . GLY A 1 93 ? 13.160 -6.456 -31.230 1.00 67.50 93 GLY A N 1
ATOM 725 C CA . GLY A 1 93 ? 14.591 -6.345 -31.014 1.00 67.50 93 GLY A CA 1
ATOM 726 C C . GLY A 1 93 ? 15.089 -4.910 -31.200 1.00 67.50 93 GLY A C 1
ATOM 727 O O . GLY A 1 93 ? 14.407 -4.033 -31.715 1.00 67.50 93 GLY A O 1
ATOM 728 N N . VAL A 1 94 ? 16.349 -4.662 -30.828 1.00 61.81 94 VAL A N 1
ATOM 729 C CA . VAL A 1 94 ? 17.014 -3.359 -31.063 1.00 61.81 94 VAL A CA 1
ATOM 730 C C . VAL A 1 94 ? 17.111 -3.033 -32.564 1.00 61.81 94 VAL A C 1
ATOM 732 O O . VAL A 1 94 ? 17.226 -1.869 -32.931 1.00 61.81 94 VAL A O 1
ATOM 735 N N . ALA A 1 95 ? 17.063 -4.052 -33.427 1.00 65.12 95 ALA A N 1
ATOM 736 C CA . ALA A 1 95 ? 17.064 -3.902 -34.881 1.00 65.12 95 ALA A CA 1
ATOM 737 C C . ALA A 1 95 ? 15.716 -3.412 -35.441 1.00 65.12 95 ALA A C 1
ATOM 739 O O . ALA A 1 95 ? 15.701 -2.801 -36.505 1.00 65.12 95 ALA A O 1
ATOM 740 N N . ASP A 1 96 ? 14.620 -3.634 -34.711 1.00 65.62 96 ASP A N 1
ATOM 741 C CA . ASP A 1 96 ? 13.256 -3.295 -35.135 1.00 65.62 96 ASP A CA 1
ATOM 742 C C . ASP A 1 96 ? 12.852 -1.866 -34.730 1.00 65.62 96 ASP A C 1
ATOM 744 O O . ASP A 1 96 ? 11.735 -1.436 -34.994 1.00 65.62 96 ASP A O 1
ATOM 748 N N . LEU A 1 97 ? 13.764 -1.125 -34.087 1.00 64.19 97 LEU A N 1
ATOM 749 C CA . LEU A 1 97 ? 13.563 0.244 -33.602 1.00 64.19 97 LEU A CA 1
ATOM 750 C C . LEU A 1 97 ? 14.605 1.197 -34.219 1.00 64.19 97 LEU A C 1
ATOM 752 O O . LEU A 1 97 ? 15.523 1.660 -33.523 1.00 64.19 97 LEU A O 1
ATOM 756 N N . PRO A 1 98 ? 14.514 1.479 -35.534 1.00 64.12 98 PRO A N 1
ATOM 757 C CA . PRO A 1 98 ? 15.452 2.351 -36.243 1.00 64.12 98 PRO A CA 1
ATOM 758 C C . PRO A 1 98 ? 15.461 3.791 -35.701 1.00 64.12 98 PRO A C 1
ATOM 760 O O . PRO A 1 98 ? 16.480 4.477 -35.808 1.00 64.12 98 PRO A O 1
ATOM 763 N N . GLU A 1 99 ? 14.375 4.234 -35.059 1.00 67.12 99 GLU A N 1
ATOM 764 C CA . GLU A 1 99 ? 14.219 5.565 -34.457 1.00 67.12 99 GLU A CA 1
ATOM 765 C C . GLU A 1 99 ? 15.170 5.803 -33.273 1.00 67.12 99 GLU A C 1
ATOM 767 O O . GLU A 1 99 ? 15.462 6.948 -32.927 1.00 67.12 99 GLU A O 1
ATOM 772 N N . LEU A 1 100 ? 15.694 4.739 -32.653 1.00 59.22 100 LEU A N 1
ATOM 773 C CA . LEU A 1 100 ? 16.652 4.847 -31.549 1.00 59.22 100 LEU A CA 1
ATOM 774 C C . LEU A 1 100 ? 18.074 5.191 -32.025 1.00 59.22 100 LEU A C 1
ATOM 776 O O . LEU A 1 100 ? 18.892 5.667 -31.232 1.00 59.22 100 LEU A O 1
ATOM 780 N N . GLY A 1 101 ? 18.376 4.989 -33.311 1.00 48.16 101 GLY A N 1
ATOM 781 C CA . GLY A 1 101 ? 19.681 5.263 -33.909 1.00 48.16 101 GLY A CA 1
ATOM 782 C C . GLY A 1 101 ? 20.818 4.342 -33.428 1.00 48.16 101 GLY A C 1
ATOM 783 O O . GLY A 1 101 ? 20.764 3.674 -32.391 1.00 48.16 101 GLY A O 1
ATOM 784 N N . SER A 1 102 ? 21.927 4.344 -34.170 1.00 53.22 102 SER A N 1
ATOM 785 C CA . SER A 1 102 ? 23.101 3.460 -34.019 1.00 53.22 102 SER A CA 1
ATOM 786 C C . SER A 1 102 ? 23.863 3.566 -32.681 1.00 53.22 102 SER A C 1
ATOM 788 O O . SER A 1 102 ? 24.791 2.798 -32.426 1.00 53.22 102 SER A O 1
ATOM 790 N N . LYS A 1 103 ? 23.451 4.462 -31.774 1.00 50.19 103 LYS A N 1
ATOM 791 C CA . LYS A 1 103 ? 24.048 4.658 -30.441 1.00 50.19 103 LYS A CA 1
ATOM 792 C C . LYS A 1 103 ? 23.646 3.579 -29.421 1.00 50.19 103 LYS A C 1
ATOM 794 O O . LYS A 1 103 ? 24.382 3.361 -28.458 1.00 50.19 103 LYS A O 1
ATOM 799 N N . TRP A 1 104 ? 22.521 2.880 -29.609 1.00 44.38 104 TRP A N 1
ATOM 800 C CA . TRP A 1 104 ? 22.065 1.831 -28.676 1.00 44.38 104 TRP A CA 1
ATOM 801 C C . TRP A 1 104 ? 22.696 0.454 -28.917 1.00 44.38 104 TRP A C 1
ATOM 803 O O . TRP A 1 104 ? 22.783 -0.337 -27.976 1.00 44.38 104 TRP A O 1
ATOM 813 N N . GLY A 1 105 ? 23.225 0.198 -30.120 1.00 42.91 105 GLY A N 1
ATOM 814 C CA . GLY A 1 105 ? 23.928 -1.049 -30.456 1.00 42.91 105 GLY A CA 1
ATOM 815 C C . GLY A 1 105 ? 25.167 -1.319 -29.590 1.00 42.91 105 GLY A C 1
ATOM 816 O O . GLY A 1 105 ? 25.498 -2.471 -29.325 1.00 42.91 105 GLY A O 1
ATOM 817 N N . ASN A 1 106 ? 25.793 -0.271 -29.044 1.00 42.25 106 ASN A N 1
ATOM 818 C CA . ASN A 1 106 ? 27.072 -0.373 -28.333 1.00 42.25 106 ASN A CA 1
ATOM 819 C C . ASN A 1 106 ? 26.953 -0.513 -26.802 1.00 42.25 106 ASN A C 1
ATOM 821 O O . ASN A 1 106 ? 27.973 -0.551 -26.114 1.00 42.25 106 ASN A O 1
ATOM 825 N N . ARG A 1 107 ? 25.739 -0.610 -26.230 1.00 40.38 107 ARG A N 1
ATOM 826 C CA . ARG A 1 107 ? 25.565 -0.850 -24.777 1.00 40.38 107 ARG A CA 1
ATOM 827 C C . ARG A 1 107 ? 25.598 -2.330 -24.377 1.00 40.38 107 ARG A C 1
ATOM 829 O O . ARG A 1 107 ? 25.772 -2.637 -23.199 1.00 40.38 107 ARG A O 1
ATOM 836 N N . ARG A 1 108 ? 25.519 -3.255 -25.338 1.00 45.38 108 ARG A N 1
ATOM 837 C CA . ARG A 1 108 ? 25.876 -4.669 -25.145 1.00 45.38 108 ARG A CA 1
ATOM 838 C C . ARG A 1 108 ? 27.333 -4.839 -25.564 1.00 45.38 108 ARG A C 1
ATOM 840 O O . ARG A 1 108 ? 27.584 -4.987 -26.743 1.00 45.38 108 ARG A O 1
ATOM 847 N N . ILE A 1 109 ? 28.257 -4.758 -24.604 1.00 41.78 109 ILE A N 1
ATOM 848 C CA . ILE A 1 109 ? 29.527 -5.509 -24.455 1.00 41.78 109 ILE A CA 1
ATOM 849 C C . ILE A 1 109 ? 30.402 -4.728 -23.452 1.00 41.78 109 ILE A C 1
ATOM 851 O O . ILE A 1 109 ? 31.291 -3.960 -23.796 1.00 41.78 109 ILE A O 1
ATOM 855 N N . ARG A 1 110 ? 30.164 -4.963 -22.159 1.00 29.83 110 ARG A N 1
ATOM 856 C CA . ARG A 1 110 ? 31.241 -5.115 -21.168 1.00 29.83 110 ARG A CA 1
ATOM 857 C C . ARG A 1 110 ? 30.906 -6.343 -20.327 1.00 29.83 110 ARG A C 1
ATOM 859 O O . ARG A 1 110 ? 30.575 -6.236 -19.153 1.00 29.83 110 ARG A O 1
ATOM 866 N N . LYS A 1 111 ? 30.979 -7.533 -20.941 1.00 32.88 111 LYS A N 1
ATOM 867 C CA . LYS A 1 111 ? 31.223 -8.755 -20.165 1.00 32.88 111 LYS A CA 1
ATOM 868 C C . LYS A 1 111 ? 32.626 -8.600 -19.588 1.00 32.88 111 LYS A C 1
ATOM 870 O O . LYS A 1 111 ? 33.614 -8.682 -20.314 1.00 32.88 111 LYS A O 1
ATOM 875 N N . LYS A 1 112 ? 32.708 -8.266 -18.302 1.00 31.12 112 LYS A N 1
ATOM 876 C CA . LYS A 1 112 ? 33.968 -8.198 -17.568 1.00 31.12 112 LYS 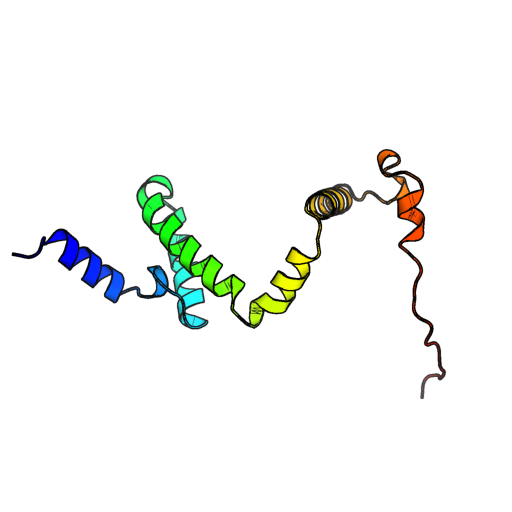A CA 1
ATOM 877 C C . LYS A 1 112 ? 34.506 -9.626 -17.468 1.00 31.12 112 LYS A C 1
ATOM 879 O O . LYS A 1 112 ? 34.023 -10.435 -16.690 1.00 31.12 112 LYS A O 1
ATOM 884 N N . SER A 1 113 ? 35.431 -9.920 -18.373 1.00 37.72 113 SER A N 1
ATOM 885 C CA . SER A 1 113 ? 36.561 -10.833 -18.245 1.00 37.72 113 SER A CA 1
ATOM 886 C C . SER A 1 113 ? 36.762 -11.426 -16.844 1.00 37.72 113 SER A C 1
ATOM 888 O O . SER A 1 113 ? 37.453 -10.812 -16.044 1.00 37.72 113 SER A O 1
ATOM 890 N N . TYR A 1 114 ? 36.230 -12.628 -16.600 1.00 30.25 114 TYR A N 1
ATOM 891 C CA . TYR A 1 114 ? 36.858 -13.668 -15.774 1.00 30.25 114 TYR A CA 1
ATOM 892 C C . TYR A 1 114 ? 36.449 -15.042 -16.316 1.00 30.25 114 TYR A C 1
ATOM 894 O O . TYR A 1 114 ? 35.671 -15.777 -15.722 1.00 30.25 114 TYR A O 1
ATOM 902 N N . ALA A 1 115 ? 36.999 -15.384 -17.480 1.00 30.62 115 ALA A N 1
ATOM 903 C CA . ALA A 1 115 ? 37.374 -16.764 -17.740 1.00 30.62 115 ALA A CA 1
ATOM 904 C C . ALA A 1 115 ? 38.754 -16.976 -17.094 1.00 30.62 115 ALA A C 1
ATOM 906 O O . ALA A 1 115 ? 39.786 -16.648 -17.672 1.00 30.62 115 ALA A O 1
ATOM 907 N N . LYS A 1 116 ? 38.755 -17.463 -15.856 1.00 29.23 116 LYS A N 1
ATOM 908 C CA . LYS A 1 116 ? 39.802 -18.332 -15.306 1.00 29.23 116 LYS A CA 1
ATOM 909 C C . LYS A 1 116 ? 39.033 -19.628 -15.019 1.00 29.23 116 LYS A C 1
ATOM 911 O O . LYS A 1 116 ? 38.105 -19.590 -14.225 1.00 29.23 116 LYS A O 1
ATOM 916 N N . LEU A 1 117 ? 39.119 -20.619 -15.916 1.00 31.30 117 LEU A N 1
ATOM 917 C CA . LEU A 1 117 ? 39.916 -21.839 -15.686 1.00 31.30 117 LEU A CA 1
ATOM 918 C C . LEU A 1 117 ? 39.443 -22.509 -14.374 1.00 31.30 117 LEU A C 1
ATOM 920 O O . LEU A 1 117 ? 39.687 -21.949 -13.316 1.00 31.30 117 LEU A O 1
ATOM 924 N N . THR A 1 118 ? 38.731 -23.641 -14.335 1.00 35.34 118 THR A N 1
ATOM 925 C CA . THR A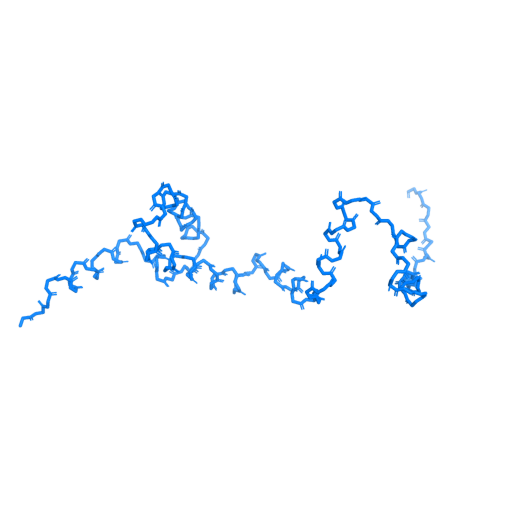 1 118 ? 38.967 -24.910 -15.043 1.00 35.34 118 THR A CA 1
ATOM 926 C C . THR A 1 118 ? 37.804 -25.882 -14.738 1.00 35.34 118 THR A C 1
ATOM 928 O O . THR A 1 118 ? 37.385 -25.983 -13.594 1.00 35.34 118 THR A O 1
ATOM 931 N N . VAL A 1 119 ? 37.268 -26.507 -15.794 1.00 34.12 119 VAL A N 1
ATOM 932 C CA . VAL A 1 119 ? 36.888 -27.930 -15.996 1.00 34.12 119 VAL A CA 1
ATOM 933 C C . VAL A 1 119 ? 36.304 -28.758 -14.828 1.00 34.12 119 VAL A C 1
ATOM 935 O O . VAL A 1 119 ? 36.901 -28.879 -13.768 1.00 34.12 119 VAL A O 1
ATOM 938 N N . PHE A 1 120 ? 35.186 -29.436 -15.128 1.00 33.28 120 PHE A N 1
ATOM 939 C CA . PHE A 1 120 ? 34.648 -30.633 -14.459 1.00 33.28 120 PHE A CA 1
ATOM 940 C C . PHE A 1 120 ? 35.723 -31.621 -13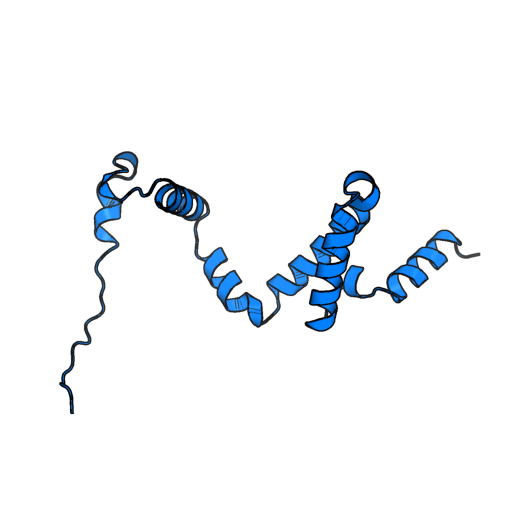.944 1.00 33.28 120 PHE A C 1
ATOM 942 O O . PHE A 1 120 ? 36.376 -32.299 -14.740 1.00 33.28 120 PHE A O 1
ATOM 949 N N . SER A 1 121 ? 35.817 -31.782 -12.624 1.00 35.31 121 SER A N 1
ATOM 950 C CA . SER A 1 121 ? 35.714 -33.050 -11.865 1.00 35.31 121 SER A CA 1
ATOM 951 C C . SER A 1 121 ? 35.698 -32.738 -10.376 1.00 35.31 121 SER A C 1
ATOM 953 O O . SER A 1 121 ? 36.563 -31.944 -9.947 1.00 35.31 121 SER A O 1
#